Protein AF-A0A2K3KIH8-F1 (afdb_monomer_lite)

Radius of gyration: 26.74 Å; chains: 1; bounding box: 40×40×70 Å

Secondary structure (DSSP, 8-state):
-----------------HHHHHHHHH--PPP---------------TTTT-----

Structure (mmCIF, N/CA/C/O backbone):
data_AF-A0A2K3KIH8-F1
#
_entry.id   AF-A0A2K3KIH8-F1
#
loop_
_atom_site.group_PDB
_atom_site.id
_atom_site.type_symbol
_atom_site.label_atom_id
_atom_site.label_alt_id
_atom_site.label_comp_id
_atom_site.label_asym_id
_atom_site.label_entity_id
_atom_site.label_seq_id
_atom_site.pdbx_PDB_ins_code
_atom_site.Cartn_x
_atom_site.Cartn_y
_atom_site.Cartn_z
_atom_site.occupancy
_atom_site.B_iso_or_equiv
_atom_site.auth_seq_id
_atom_site.auth_comp_id
_atom_site.auth_asym_id
_atom_site.auth_atom_id
_atom_site.pdbx_PDB_model_num
ATOM 1 N N . MET A 1 1 ? 21.631 30.597 1.644 1.00 62.78 1 MET A N 1
ATOM 2 C CA . MET A 1 1 ? 22.004 29.249 1.175 1.00 62.78 1 MET A CA 1
ATOM 3 C C . MET A 1 1 ? 20.763 28.652 0.545 1.00 62.78 1 MET A C 1
ATOM 5 O O . MET A 1 1 ? 19.790 28.465 1.258 1.00 62.78 1 MET A O 1
ATOM 9 N N . ILE A 1 2 ? 20.748 28.482 -0.773 1.00 65.75 2 ILE A N 1
ATOM 10 C CA . ILE A 1 2 ? 19.630 27.848 -1.481 1.00 65.75 2 ILE A CA 1
ATOM 11 C C . ILE A 1 2 ? 20.088 26.418 -1.755 1.00 65.75 2 ILE A C 1
ATOM 13 O O . ILE A 1 2 ? 21.096 26.232 -2.431 1.00 65.75 2 ILE A O 1
ATOM 17 N N . ILE A 1 3 ? 19.415 25.434 -1.159 1.00 70.31 3 ILE A N 1
ATOM 18 C CA . ILE A 1 3 ? 19.693 24.017 -1.403 1.00 70.31 3 ILE A CA 1
ATOM 19 C C . ILE A 1 3 ? 18.782 23.588 -2.555 1.00 70.31 3 ILE A C 1
ATOM 21 O O . ILE A 1 3 ? 17.567 23.537 -2.383 1.00 70.31 3 ILE A O 1
ATOM 25 N N . ILE A 1 4 ? 19.360 23.337 -3.732 1.00 70.94 4 ILE A N 1
ATOM 26 C CA . ILE A 1 4 ? 18.649 22.733 -4.865 1.00 70.94 4 ILE A CA 1
ATOM 27 C C . ILE A 1 4 ? 18.922 21.237 -4.800 1.00 70.94 4 ILE A C 1
ATOM 29 O O . ILE A 1 4 ? 20.036 20.791 -5.063 1.00 70.94 4 ILE A O 1
ATOM 33 N N . ILE A 1 5 ? 17.913 20.482 -4.380 1.00 69.69 5 ILE A N 1
ATOM 34 C CA . ILE A 1 5 ? 17.963 19.025 -4.348 1.00 69.69 5 ILE A CA 1
ATOM 35 C C . ILE A 1 5 ? 17.575 18.570 -5.757 1.00 69.69 5 ILE A C 1
ATOM 37 O O . ILE A 1 5 ? 16.390 18.522 -6.086 1.00 69.69 5 ILE A O 1
ATOM 41 N N . SER A 1 6 ? 18.560 18.341 -6.629 1.00 63.94 6 SER A N 1
ATOM 42 C CA . SER A 1 6 ? 18.300 17.735 -7.938 1.00 63.94 6 SER A CA 1
ATOM 43 C C . SER A 1 6 ? 17.674 16.366 -7.697 1.00 63.94 6 SER A C 1
ATOM 45 O O . SER A 1 6 ? 18.344 15.462 -7.210 1.00 63.94 6 SER A O 1
ATOM 47 N N . SER A 1 7 ? 16.382 16.233 -7.990 1.00 65.56 7 SER A N 1
ATOM 48 C CA . SER A 1 7 ? 15.657 14.961 -7.925 1.00 65.56 7 SER A CA 1
ATOM 49 C C . SER A 1 7 ? 16.004 14.106 -9.145 1.00 65.56 7 SER A C 1
ATOM 51 O O . SER A 1 7 ? 15.125 13.722 -9.908 1.00 65.56 7 SER A O 1
ATOM 53 N N . GLU A 1 8 ? 17.295 13.837 -9.356 1.00 65.75 8 GLU A N 1
ATOM 54 C CA . GLU A 1 8 ? 17.733 12.729 -10.207 1.00 65.75 8 GLU A CA 1
ATOM 55 C C . GLU A 1 8 ? 17.446 11.433 -9.439 1.00 65.75 8 GLU A C 1
ATOM 57 O O . GLU A 1 8 ? 18.316 10.781 -8.876 1.00 65.75 8 GLU A O 1
ATOM 62 N N . SER A 1 9 ? 16.167 11.121 -9.304 1.00 62.12 9 SER A N 1
ATOM 63 C CA . SER A 1 9 ? 15.714 9.762 -9.059 1.00 62.12 9 SER A CA 1
ATOM 64 C C . SER A 1 9 ? 14.916 9.388 -10.290 1.00 62.12 9 SER A C 1
ATOM 66 O O . SER A 1 9 ? 13.69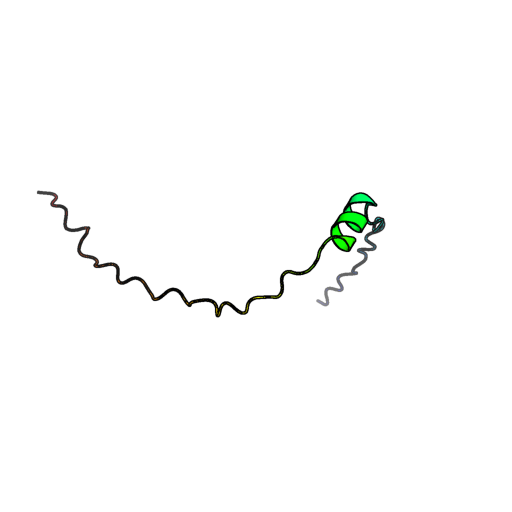1 9.348 -10.282 1.00 62.12 9 SER A O 1
ATOM 68 N N . GLU A 1 10 ? 15.645 9.224 -11.390 1.00 62.16 10 GLU A N 1
ATOM 69 C CA . GLU A 1 10 ? 15.202 8.339 -12.452 1.00 62.16 10 GLU A CA 1
ATOM 70 C C . GLU A 1 10 ? 15.270 6.938 -11.840 1.00 62.16 10 GLU A C 1
ATOM 72 O O . GLU A 1 10 ? 16.341 6.350 -11.706 1.00 62.16 10 GLU A O 1
ATOM 77 N N . SER A 1 11 ? 14.137 6.469 -11.317 1.00 64.50 11 SER A N 1
ATOM 78 C CA . SER A 1 11 ? 13.960 5.081 -10.899 1.00 64.50 11 SER A CA 1
ATOM 79 C C . SER A 1 11 ? 13.922 4.232 -12.167 1.00 64.50 11 SER A C 1
ATOM 81 O O . SER A 1 11 ? 12.867 3.793 -12.613 1.00 64.50 11 SER A O 1
ATOM 83 N N . GLU A 1 12 ? 15.076 4.096 -12.815 1.00 64.88 12 GLU A N 1
ATOM 84 C CA . GLU A 1 12 ? 15.288 3.220 -13.959 1.00 64.88 12 GLU A CA 1
ATOM 85 C C . GLU A 1 12 ? 15.306 1.776 -13.449 1.00 64.88 12 GLU A C 1
ATOM 87 O O . GLU A 1 12 ? 16.358 1.214 -13.183 1.00 64.88 12 GLU A O 1
ATOM 92 N N . ASP A 1 13 ? 14.105 1.273 -13.158 1.00 57.00 13 ASP A N 1
ATOM 93 C CA . ASP A 1 13 ? 13.640 -0.117 -13.259 1.00 57.00 13 ASP A CA 1
ATOM 94 C C . ASP A 1 13 ? 12.168 -0.149 -12.782 1.00 57.00 13 ASP A C 1
ATOM 96 O O . ASP A 1 13 ? 11.785 -0.857 -11.856 1.00 57.00 13 ASP A O 1
ATOM 100 N N . ASP A 1 14 ? 11.312 0.664 -13.411 1.00 63.31 14 ASP A N 1
ATOM 101 C CA . ASP A 1 14 ? 9.844 0.570 -13.296 1.00 63.31 14 ASP A CA 1
ATOM 102 C C . ASP A 1 14 ? 9.308 -0.510 -14.270 1.00 63.31 14 ASP A C 1
ATOM 104 O O . ASP A 1 14 ? 8.261 -0.365 -14.906 1.00 63.31 14 ASP A O 1
ATOM 108 N N . GLU A 1 15 ? 10.048 -1.613 -14.444 1.00 62.56 15 GLU A N 1
ATOM 109 C CA . GLU A 1 15 ? 9.457 -2.838 -14.978 1.00 62.56 15 GLU A CA 1
ATOM 110 C C . GLU A 1 15 ? 8.612 -3.409 -13.843 1.00 62.56 15 GLU A C 1
ATOM 112 O O . GLU A 1 15 ? 9.112 -4.069 -12.932 1.00 62.56 15 GLU A O 1
ATOM 117 N N . ILE A 1 16 ? 7.317 -3.079 -13.849 1.00 71.50 16 ILE A N 1
ATOM 118 C CA . ILE A 1 16 ? 6.366 -3.769 -12.987 1.00 71.50 16 ILE A CA 1
ATOM 119 C C . ILE A 1 16 ? 6.531 -5.258 -13.278 1.00 71.50 16 ILE A C 1
ATOM 121 O O . ILE A 1 16 ? 6.241 -5.713 -14.387 1.00 71.50 16 ILE A O 1
ATOM 125 N N . ASP A 1 17 ? 7.003 -5.992 -12.271 1.00 84.00 17 ASP A N 1
ATOM 126 C CA . ASP A 1 17 ? 7.102 -7.440 -12.334 1.00 84.00 17 ASP A CA 1
ATOM 127 C C . ASP A 1 17 ? 5.747 -7.998 -12.794 1.00 84.00 17 ASP A C 1
ATOM 129 O O . ASP A 1 17 ? 4.691 -7.557 -12.325 1.00 84.00 17 ASP A O 1
ATOM 133 N N . ALA A 1 18 ? 5.763 -8.921 -13.755 1.00 83.25 18 ALA A N 1
ATOM 134 C CA . ALA A 1 18 ? 4.539 -9.468 -14.331 1.00 83.25 18 ALA A CA 1
ATOM 135 C C . ALA A 1 18 ? 3.618 -10.062 -13.250 1.00 83.25 18 ALA A C 1
ATOM 137 O O . ALA A 1 18 ? 2.396 -9.919 -13.349 1.00 83.25 18 ALA A O 1
ATOM 138 N N . ASP A 1 19 ? 4.197 -10.630 -12.188 1.00 86.62 19 ASP A N 1
ATOM 139 C CA . ASP A 1 19 ? 3.460 -11.151 -11.040 1.00 86.62 19 ASP A CA 1
ATOM 140 C C . ASP A 1 19 ? 2.794 -10.013 -10.240 1.00 86.62 19 ASP A C 1
ATOM 142 O O . ASP A 1 19 ? 1.660 -10.148 -9.771 1.00 86.62 19 ASP A O 1
ATOM 146 N N . TYR A 1 20 ? 3.450 -8.853 -10.120 1.00 83.75 20 TYR A N 1
ATOM 147 C CA . TYR A 1 20 ? 2.878 -7.672 -9.463 1.00 83.75 20 TYR A CA 1
ATOM 148 C C . TYR A 1 20 ? 1.775 -7.014 -10.309 1.00 83.75 20 TYR A C 1
ATOM 150 O O . TYR A 1 20 ? 0.746 -6.606 -9.765 1.00 83.75 20 TYR A O 1
ATOM 158 N N . ALA A 1 21 ? 1.926 -6.966 -11.637 1.00 85.12 21 ALA A N 1
ATOM 159 C CA . ALA A 1 21 ? 0.865 -6.505 -12.540 1.00 85.12 21 ALA A CA 1
ATOM 160 C C . ALA A 1 21 ? -0.387 -7.391 -12.458 1.00 85.12 21 ALA A C 1
ATOM 162 O O . ALA A 1 21 ? -1.505 -6.872 -12.410 1.00 85.12 21 ALA A O 1
ATOM 163 N N . GLU A 1 22 ? -0.213 -8.715 -12.427 1.00 85.88 22 GLU A N 1
ATOM 164 C CA . GLU A 1 22 ? -1.318 -9.667 -12.284 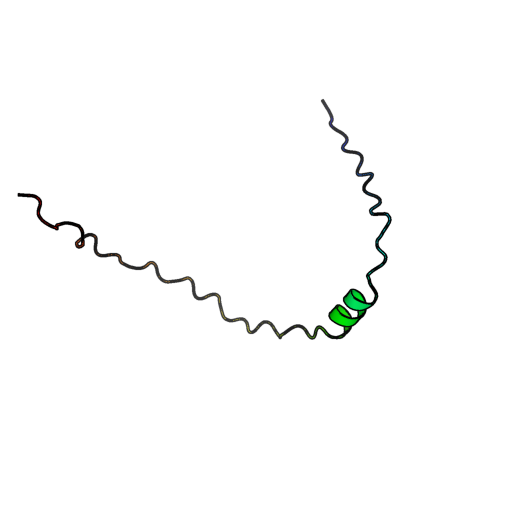1.00 85.88 22 GLU A CA 1
ATOM 165 C C . GLU A 1 22 ? -2.018 -9.511 -10.926 1.00 85.88 22 GLU A C 1
ATOM 167 O O . GLU A 1 22 ? -3.250 -9.463 -10.868 1.00 85.88 22 GLU A O 1
ATOM 172 N N . PHE A 1 23 ? -1.247 -9.340 -9.848 1.00 84.75 23 PHE A N 1
ATOM 173 C CA . PHE A 1 23 ? -1.779 -9.084 -8.510 1.00 84.75 23 PHE A CA 1
ATOM 174 C C . PHE A 1 23 ? -2.657 -7.824 -8.464 1.00 84.75 23 PHE A C 1
ATOM 176 O O . PHE A 1 23 ? -3.772 -7.868 -7.942 1.00 84.75 23 PHE A O 1
ATOM 183 N N . LEU A 1 24 ? -2.198 -6.717 -9.056 1.00 85.62 24 LEU A N 1
ATOM 184 C CA . LEU A 1 24 ? -2.970 -5.473 -9.115 1.00 85.62 24 LEU A CA 1
ATOM 185 C C . LEU A 1 24 ? -4.213 -5.591 -10.006 1.00 85.62 24 LEU A C 1
ATOM 187 O O . LEU A 1 24 ? -5.254 -5.032 -9.672 1.00 85.62 24 LEU A O 1
ATOM 191 N N . ALA A 1 25 ? -4.136 -6.334 -11.113 1.00 85.50 25 ALA A N 1
ATOM 192 C CA . ALA A 1 25 ? -5.286 -6.576 -11.985 1.00 85.50 25 ALA A CA 1
ATOM 193 C C . ALA A 1 25 ? -6.370 -7.443 -11.314 1.00 85.50 25 ALA A C 1
ATOM 195 O O . ALA A 1 25 ? -7.549 -7.329 -11.658 1.00 85.50 25 ALA A O 1
ATOM 196 N N . GLY A 1 26 ? -5.976 -8.297 -10.364 1.00 84.25 26 GLY A N 1
ATOM 197 C CA . GLY A 1 26 ? -6.880 -9.089 -9.529 1.00 84.25 26 GLY A CA 1
ATOM 198 C C . GLY A 1 26 ? -7.372 -8.371 -8.268 1.00 84.25 26 GLY A C 1
ATOM 199 O O . GLY A 1 26 ? -8.305 -8.860 -7.628 1.00 84.25 26 GLY A O 1
ATOM 200 N N . TYR A 1 27 ? -6.779 -7.229 -7.904 1.00 83.19 27 TYR A N 1
ATOM 201 C CA . TYR A 1 27 ? -7.177 -6.468 -6.725 1.00 83.19 27 TYR A CA 1
ATOM 202 C C . TYR A 1 27 ? -8.503 -5.746 -6.986 1.00 83.19 27 TYR A C 1
ATOM 204 O O . TYR A 1 27 ? -8.562 -4.705 -7.639 1.00 83.19 27 TYR A O 1
ATOM 212 N N . VAL A 1 28 ? -9.589 -6.310 -6.464 1.00 83.00 28 VAL A N 1
ATOM 213 C CA . VAL A 1 28 ? -10.871 -5.613 -6.345 1.00 83.00 28 VAL A CA 1
ATOM 214 C C . VAL A 1 28 ? -10.813 -4.837 -5.030 1.00 83.00 28 VAL A C 1
ATOM 216 O O . VAL A 1 28 ? -10.706 -5.484 -3.989 1.00 83.00 28 VAL A O 1
ATOM 219 N N . PRO A 1 29 ? -10.852 -3.489 -5.040 1.00 74.25 29 PRO A N 1
ATOM 220 C CA . PRO A 1 29 ? -10.928 -2.727 -3.803 1.00 74.25 29 PRO A CA 1
ATOM 221 C C . PRO A 1 29 ? -12.158 -3.192 -3.034 1.00 74.25 29 PRO A C 1
ATOM 223 O O . PRO A 1 29 ? -13.263 -3.184 -3.584 1.00 74.25 29 PRO A O 1
ATOM 226 N N . GLU A 1 30 ? -11.97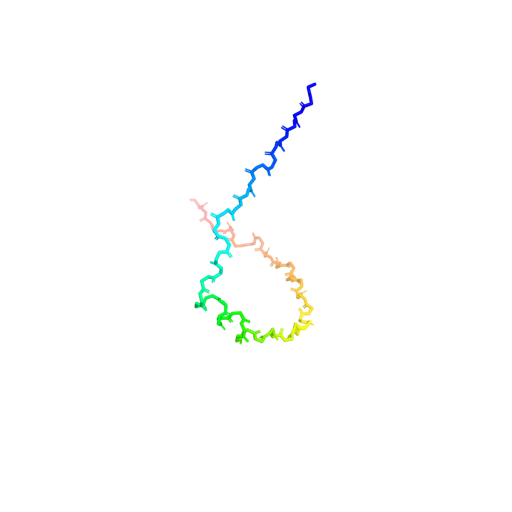1 -3.617 -1.788 1.00 75.44 30 GLU A N 1
ATOM 227 C CA . GLU A 1 30 ? -13.103 -3.762 -0.885 1.00 75.44 30 GLU A CA 1
ATOM 228 C C . GLU A 1 30 ? -13.737 -2.375 -0.784 1.00 75.44 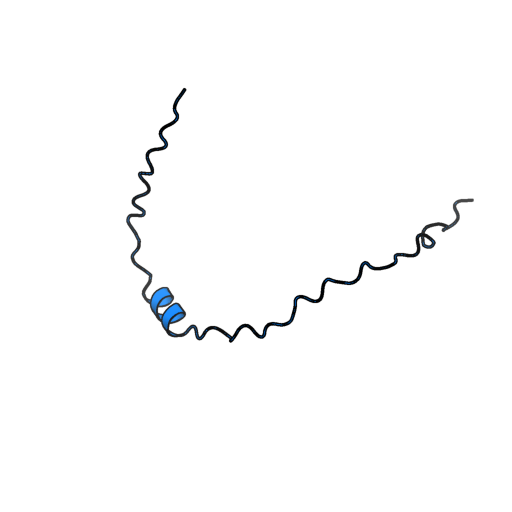30 GLU A C 1
ATOM 230 O O . GLU A 1 30 ? -13.033 -1.386 -0.559 1.00 75.44 30 GLU A O 1
ATOM 235 N N . GLU A 1 31 ? -15.039 -2.278 -1.074 1.00 71.69 31 GLU A N 1
ATOM 236 C CA . GLU A 1 31 ? -15.758 -1.035 -0.826 1.00 71.69 31 GLU A CA 1
ATOM 237 C C . GLU A 1 31 ? -15.481 -0.680 0.627 1.00 71.69 31 GLU A C 1
ATOM 239 O O . GLU A 1 31 ? -15.736 -1.5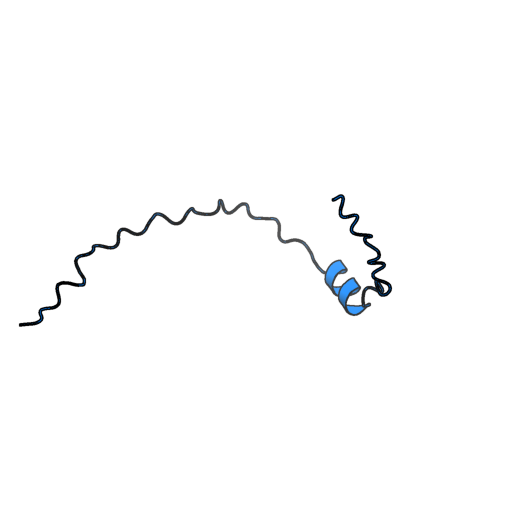02 1.507 1.00 71.69 31 GLU A O 1
ATOM 244 N N . GLU A 1 32 ? -14.894 0.500 0.845 1.00 63.06 32 GLU A N 1
ATOM 245 C CA . GLU A 1 32 ? -14.691 1.079 2.163 1.00 63.06 32 GLU A CA 1
ATOM 246 C C . GLU A 1 32 ? -16.072 1.122 2.810 1.00 63.06 32 GLU A C 1
ATOM 248 O O . GLU A 1 32 ? -16.877 2.031 2.586 1.00 63.06 32 GLU A O 1
ATOM 253 N N . GLN A 1 33 ? -16.401 0.061 3.549 1.00 62.38 33 GLN A N 1
ATOM 254 C CA . GLN A 1 33 ? -17.446 0.127 4.534 1.00 62.38 33 GLN A CA 1
ATOM 255 C C . GLN A 1 33 ? -16.916 1.202 5.451 1.00 62.38 33 GLN A C 1
ATOM 257 O O . GLN A 1 33 ? -15.915 1.008 6.133 1.00 62.38 33 GLN A O 1
ATOM 262 N N . ASN A 1 34 ? -17.525 2.372 5.325 1.00 56.91 34 ASN A N 1
ATOM 263 C CA . ASN A 1 34 ? -17.324 3.541 6.146 1.00 56.91 34 ASN A CA 1
ATOM 264 C C . ASN A 1 34 ? -17.780 3.148 7.564 1.00 56.91 34 ASN A C 1
ATOM 266 O O . ASN A 1 34 ? -18.817 3.595 8.048 1.00 56.91 34 ASN A O 1
ATOM 270 N N . GLU A 1 35 ? -17.075 2.196 8.174 1.00 60.19 35 GLU A N 1
ATOM 271 C CA . GLU A 1 35 ? -17.067 1.915 9.591 1.00 60.19 35 GLU A CA 1
ATOM 272 C C . GLU A 1 35 ? -16.402 3.150 10.159 1.00 60.19 35 GLU A C 1
ATOM 274 O O . GLU A 1 35 ? -15.181 3.261 10.206 1.00 60.19 35 GLU A O 1
ATOM 279 N N . GLU A 1 36 ? -17.257 4.144 10.405 1.00 58.53 36 GLU A N 1
ATOM 280 C CA . GLU A 1 36 ? -17.005 5.299 11.243 1.00 58.53 36 GLU A CA 1
ATOM 281 C C . GLU A 1 36 ? -16.061 4.828 12.344 1.00 58.53 36 GLU A C 1
ATOM 283 O O . GLU A 1 36 ? -16.457 4.020 13.182 1.00 58.53 36 GLU A O 1
ATOM 288 N N . GLU A 1 37 ? -14.790 5.216 12.213 1.00 58.81 37 GLU A N 1
ATOM 289 C CA . GLU A 1 37 ? -13.698 4.852 13.102 1.00 58.81 37 GLU A CA 1
ATOM 290 C C . GLU A 1 37 ? -14.209 5.138 14.515 1.00 58.81 37 GLU A C 1
ATOM 292 O O . GLU A 1 37 ? -14.396 6.299 14.882 1.00 58.81 37 GLU A O 1
ATOM 297 N N . GLU A 1 38 ? -14.605 4.086 15.240 1.00 59.78 38 GLU A N 1
ATOM 298 C CA . GLU A 1 38 ? -15.167 4.217 16.579 1.00 59.78 38 GLU A CA 1
ATOM 299 C C . GLU A 1 38 ? -14.019 4.752 17.431 1.00 59.78 38 GLU A C 1
ATOM 301 O O . GLU A 1 38 ? -13.126 3.993 17.808 1.00 59.78 38 GLU A O 1
ATOM 306 N N . ASP A 1 39 ? -13.981 6.078 17.616 1.00 64.88 39 ASP A N 1
ATOM 307 C CA . ASP A 1 39 ? -13.020 6.767 18.474 1.00 64.88 39 ASP A CA 1
ATOM 308 C C . ASP A 1 39 ? -13.058 6.028 19.813 1.00 64.88 39 ASP A C 1
ATOM 310 O O . ASP A 1 39 ? -14.100 6.052 20.480 1.00 64.88 39 ASP A O 1
ATOM 314 N N . PRO A 1 40 ? -12.010 5.259 20.162 1.00 70.88 40 PRO A N 1
ATOM 315 C CA . PRO A 1 40 ? -12.101 4.351 21.286 1.00 70.88 40 PRO A CA 1
ATOM 316 C C . PRO A 1 40 ? -12.347 5.199 22.526 1.00 70.88 40 PRO A C 1
ATOM 318 O O . PRO A 1 40 ? -11.498 6.023 22.880 1.00 70.88 40 PRO A O 1
ATOM 321 N N . GLU A 1 41 ? -13.509 5.015 23.169 1.00 77.88 41 GLU A N 1
ATOM 322 C CA . GLU A 1 41 ? -13.851 5.808 24.345 1.00 77.88 41 GLU A CA 1
ATOM 323 C C . GLU A 1 41 ? -12.694 5.708 25.350 1.00 77.88 41 GLU A C 1
ATOM 325 O O . GLU A 1 41 ? -12.192 4.605 25.615 1.00 77.88 41 GLU A O 1
ATOM 330 N N . PRO A 1 42 ? -12.217 6.843 25.889 1.00 80.25 42 PRO A N 1
ATOM 331 C CA . PRO A 1 42 ? -11.083 6.837 26.791 1.00 80.25 42 PRO A CA 1
ATOM 332 C C . PRO A 1 42 ? -11.398 5.931 27.981 1.00 80.25 42 PRO A C 1
ATOM 334 O O . PRO A 1 42 ? -12.310 6.197 28.762 1.00 80.25 42 PRO A O 1
ATOM 337 N N . ILE A 1 43 ? -10.637 4.843 28.110 1.00 79.62 43 ILE A N 1
ATOM 338 C CA . ILE A 1 43 ? -10.834 3.874 29.184 1.00 79.62 43 ILE A CA 1
ATOM 339 C C . ILE A 1 43 ? -10.625 4.550 30.545 1.00 79.62 43 ILE A C 1
ATOM 341 O O . ILE A 1 43 ? -9.552 5.081 30.843 1.00 79.62 43 ILE A O 1
ATOM 345 N N . GLU A 1 44 ? -11.645 4.511 31.403 1.00 76.56 44 GLU A N 1
ATOM 346 C CA . GLU A 1 44 ? -11.514 4.946 32.792 1.00 76.56 44 GLU A CA 1
ATOM 347 C C . GLU A 1 44 ? -10.717 3.895 33.573 1.00 76.56 44 GLU A C 1
ATOM 349 O O . GLU A 1 44 ? -11.259 2.961 34.168 1.00 76.56 44 GLU A O 1
ATOM 354 N N . ILE A 1 45 ? -9.392 4.028 33.562 1.00 76.56 45 ILE A N 1
ATOM 355 C CA . ILE A 1 45 ? -8.538 3.277 34.477 1.00 76.56 45 ILE A CA 1
ATOM 356 C C . ILE A 1 45 ? -8.757 3.816 35.896 1.00 76.56 45 ILE A C 1
ATOM 358 O O . ILE A 1 45 ? -8.327 4.913 36.245 1.00 76.56 45 ILE A O 1
ATOM 362 N N . SER A 1 46 ? -9.445 3.047 36.742 1.00 71.06 46 SER A N 1
ATOM 363 C CA . SER A 1 46 ? -9.465 3.343 38.173 1.00 71.06 46 SER A CA 1
ATOM 364 C C . SER A 1 46 ? -8.037 3.188 38.701 1.00 71.06 46 SER A C 1
ATOM 366 O O . SER A 1 46 ? -7.498 2.082 38.735 1.00 71.06 46 SER A O 1
ATOM 368 N N . SER A 1 47 ? -7.407 4.294 39.104 1.00 67.19 47 SER A N 1
ATOM 369 C CA . SER A 1 47 ? -6.052 4.342 39.684 1.00 67.19 47 SER A CA 1
ATOM 370 C C . SER A 1 47 ? -5.907 3.590 41.023 1.00 67.19 47 SER A C 1
ATOM 372 O O . SER A 1 47 ? -4.907 3.756 41.717 1.00 67.19 47 SER A O 1
ATOM 374 N N . ASP A 1 48 ? -6.890 2.770 41.394 1.00 66.19 48 ASP A N 1
ATOM 375 C CA . ASP A 1 48 ? -6.991 2.041 42.659 1.00 66.19 48 ASP A CA 1
ATOM 376 C C . ASP A 1 48 ? -6.224 0.699 42.643 1.00 66.19 48 ASP A C 1
ATOM 378 O O . ASP A 1 48 ? -5.992 0.100 43.687 1.00 66.19 48 ASP A O 1
ATOM 382 N N . GLU A 1 49 ? -5.723 0.222 41.491 1.00 61.47 49 GLU A N 1
ATOM 383 C CA . GLU A 1 49 ? -4.908 -1.012 41.438 1.00 61.47 49 GLU A CA 1
ATOM 384 C C . GLU A 1 49 ? -3.401 -0.784 41.694 1.00 61.47 49 GLU A C 1
ATOM 386 O O . GLU A 1 49 ? -2.532 -1.415 41.088 1.00 61.47 49 GLU A O 1
ATOM 391 N N . SER A 1 50 ? -3.034 0.126 42.595 1.00 63.84 50 SER A N 1
ATOM 392 C CA . SER A 1 50 ? -1.650 0.210 43.098 1.00 63.84 50 SER A CA 1
ATOM 393 C C . SER A 1 50 ? -1.520 0.456 44.602 1.00 63.84 50 SER A C 1
ATOM 395 O O . SER A 1 50 ? -0.399 0.534 45.098 1.00 63.84 50 SER A O 1
ATOM 397 N N . GLU A 1 51 ? -2.610 0.405 45.375 1.00 65.00 51 GLU A N 1
ATOM 398 C CA . GLU A 1 51 ? -2.547 0.305 46.847 1.00 65.00 51 GLU A CA 1
ATOM 399 C C . GLU A 1 51 ? -2.301 -1.142 47.336 1.00 65.00 51 GLU A C 1
ATOM 401 O O . GLU A 1 51 ? -2.898 -1.639 48.295 1.00 65.00 51 GLU A O 1
ATOM 406 N N . LYS A 1 52 ? -1.369 -1.856 46.694 1.00 63.56 52 LYS A N 1
ATOM 407 C CA . LYS A 1 52 ? -0.882 -3.158 47.175 1.00 63.56 52 LYS A CA 1
ATOM 408 C C . LYS A 1 52 ? 0.219 -2.887 48.202 1.00 63.56 52 LYS A C 1
ATOM 410 O O . LYS A 1 52 ? 1.382 -2.749 47.840 1.00 63.56 52 LYS A O 1
ATOM 415 N N . LYS A 1 53 ? -0.197 -2.757 49.466 1.00 60.44 53 LYS A N 1
ATOM 416 C CA . LYS A 1 53 ? 0.601 -2.784 50.709 1.00 60.44 53 LYS A CA 1
ATOM 417 C C . LYS A 1 53 ? 2.083 -3.167 50.534 1.00 60.44 53 LYS A C 1
ATOM 419 O O . LYS A 1 53 ? 2.383 -4.332 50.282 1.00 60.44 53 LYS A O 1
ATOM 424 N N . SER A 1 54 ? 2.980 -2.234 50.841 1.00 65.31 54 SER A N 1
ATOM 425 C CA . SER A 1 54 ? 4.252 -2.571 51.487 1.00 65.31 54 SER A CA 1
ATOM 426 C C . SER A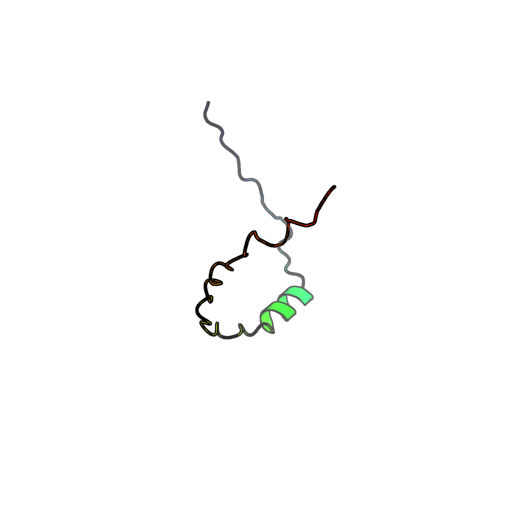 1 54 ? 4.184 -2.045 52.917 1.00 65.31 54 SER A C 1
ATOM 428 O O . SER A 1 54 ? 4.128 -0.834 53.128 1.00 65.31 54 SER A O 1
ATOM 430 N N . GLU A 1 55 ? 4.085 -2.986 53.855 1.00 57.06 55 GLU A N 1
ATOM 431 C CA . GLU A 1 55 ? 4.289 -2.815 55.299 1.00 57.06 55 GLU A CA 1
ATOM 432 C C . GLU A 1 55 ? 5.786 -2.846 55.634 1.00 57.06 55 GLU A C 1
ATOM 434 O O . GLU A 1 55 ? 6.512 -3.640 54.989 1.00 57.06 55 GLU A O 1
#

pLDDT: mean 70.3, std 9.34, range [56.91, 86.62]

Organism: Trifolium pratense (NCBI:txid57577)

Foldseek 3Di:
DDDDDPPPPPVPPPPCDPVNVVVVVPDDDDPPPPPVPPPPPPDPDPPPVPPPDDD

Sequence (55 aa):
MIIIISSESESEDDEIDADYAEFLAGYVPEEEQNEEEEDPEPIEISSDESEKKSE